Protein AF-A0A0U2QJ60-F1 (afdb_monomer_lite)

InterPro domains:
  IPR012290 Fibrinogen, alpha/beta/gamma chain, coiled coil domain [PF08702] (11-131)
  IPR012290 Fibrinogen, alpha/beta/gamma chain, coiled coil domain [SM01212] (10-131)
  IPR037579 Fibrinogen/angiopoietin-like [PTHR47221] (4-131)

Sequence (131 aa):
HGYKAQDTCKTKEWQMCTDDDWGNKCPSGCRVQGLMDKADHDIIKKIENIRRLLDEGRKLYRSADQVSKNTYSYLRERLSSSAGNDNRYTTLAEQLRQRITDIKIKIDRQLRLLDALKSQVKDQVVVIQRL

Radius of gyration: 52.12 Å; chains: 1; bounding box: 99×44×139 Å

Organism: NCBI:txid543562

Structure (mmCIF, N/CA/C/O backbone):
data_AF-A0A0U2QJ60-F1
#
_entry.id   AF-A0A0U2QJ60-F1
#
loop_
_atom_site.group_PDB
_atom_site.id
_atom_site.type_symbol
_atom_site.label_atom_id
_atom_site.label_alt_id
_atom_site.label_comp_id
_atom_site.label_asym_id
_atom_site.label_entity_id
_atom_site.label_seq_id
_atom_site.pdbx_PDB_ins_code
_atom_site.Cartn_x
_atom_site.Cartn_y
_atom_site.Cartn_z
_atom_site.occupancy
_atom_site.B_iso_or_equiv
_atom_site.auth_seq_id
_atom_site.auth_comp_id
_atom_site.auth_asym_id
_atom_site.auth_atom_id
_atom_site.pdbx_PDB_model_num
ATOM 1 N N . HIS A 1 1 ? 42.624 32.628 -52.848 1.00 33.72 1 HIS A N 1
ATOM 2 C CA . HIS A 1 1 ? 41.470 32.065 -53.577 1.00 33.72 1 HIS A CA 1
ATOM 3 C C . HIS A 1 1 ? 41.507 30.543 -53.473 1.00 33.72 1 HIS A C 1
ATOM 5 O O . HIS A 1 1 ? 42.306 29.925 -54.158 1.00 33.72 1 HIS A O 1
ATOM 11 N N . GLY A 1 2 ? 40.730 29.946 -52.564 1.00 41.97 2 GLY A N 1
ATOM 12 C CA . GLY A 1 2 ? 40.602 28.488 -52.443 1.00 41.97 2 GLY A CA 1
ATOM 13 C C . GLY A 1 2 ? 39.329 28.027 -53.147 1.00 41.97 2 GLY A C 1
ATOM 14 O O . GLY A 1 2 ? 38.242 28.482 -52.797 1.00 41.97 2 GLY A O 1
ATOM 15 N N . TYR A 1 3 ? 39.472 27.189 -54.171 1.00 44.50 3 TYR A N 1
ATOM 16 C CA . TYR A 1 3 ? 38.368 26.644 -54.959 1.00 44.50 3 TYR A CA 1
ATOM 17 C C . TYR A 1 3 ? 37.500 25.753 -54.051 1.00 44.50 3 TYR A C 1
ATOM 19 O O . TYR A 1 3 ? 37.974 24.729 -53.561 1.00 44.50 3 TYR A O 1
ATOM 27 N N . LYS A 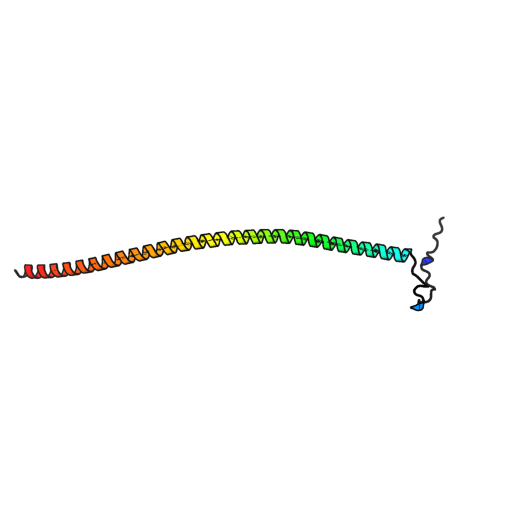1 4 ? 36.238 26.126 -53.795 1.00 53.25 4 LYS A N 1
ATOM 28 C CA . LYS A 1 4 ? 35.258 25.169 -53.261 1.00 53.25 4 LYS A CA 1
ATOM 29 C C . LYS A 1 4 ? 34.967 24.182 -54.387 1.00 53.25 4 LYS A C 1
ATOM 31 O O . LYS A 1 4 ? 34.264 24.533 -55.331 1.00 53.25 4 LYS A O 1
ATOM 36 N N . ALA A 1 5 ? 35.543 22.985 -54.310 1.00 54.47 5 ALA A N 1
ATOM 37 C CA . ALA A 1 5 ? 35.135 21.885 -55.171 1.00 54.47 5 ALA A CA 1
ATOM 38 C C . ALA A 1 5 ? 33.616 21.702 -55.025 1.00 54.47 5 ALA A C 1
ATOM 40 O O . ALA A 1 5 ? 33.096 21.663 -53.907 1.00 54.47 5 ALA A O 1
ATOM 41 N N . GLN A 1 6 ? 32.904 21.675 -56.151 1.00 56.06 6 GLN A N 1
ATOM 42 C CA . GLN A 1 6 ? 31.486 21.334 -56.178 1.00 56.06 6 GLN A CA 1
ATOM 43 C C . GLN A 1 6 ? 31.305 19.967 -55.502 1.00 56.06 6 GLN A C 1
ATOM 45 O O . GLN A 1 6 ? 32.085 19.050 -55.750 1.00 56.06 6 GLN A O 1
ATOM 50 N N . ASP A 1 7 ? 30.307 19.841 -54.625 1.00 60.75 7 ASP A N 1
ATOM 51 C CA . ASP A 1 7 ? 29.984 18.599 -53.912 1.00 60.75 7 ASP A CA 1
ATOM 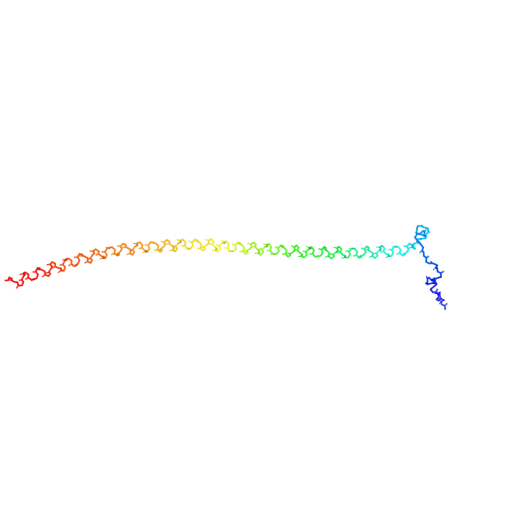52 C C . ASP A 1 7 ? 29.372 17.579 -54.896 1.00 60.75 7 ASP A C 1
ATOM 54 O O . ASP A 1 7 ? 28.157 17.390 -54.970 1.00 60.75 7 ASP A O 1
ATOM 58 N N . THR A 1 8 ? 30.227 16.956 -55.712 1.00 63.34 8 THR A N 1
ATOM 59 C CA . THR A 1 8 ? 29.889 15.959 -56.746 1.00 63.34 8 THR A CA 1
ATOM 60 C C . THR A 1 8 ? 29.467 14.606 -56.163 1.00 63.34 8 THR A C 1
ATOM 62 O O . THR A 1 8 ? 29.073 13.701 -56.896 1.00 63.34 8 THR A O 1
ATOM 65 N N . CYS A 1 9 ? 29.484 14.449 -54.835 1.00 70.62 9 CYS A N 1
ATOM 66 C CA . CYS A 1 9 ? 29.049 13.230 -54.147 1.00 70.62 9 CYS A CA 1
ATOM 67 C C . CYS A 1 9 ? 27.527 13.005 -54.260 1.00 70.62 9 CYS A C 1
ATOM 69 O O . CYS A 1 9 ? 27.038 11.885 -54.121 1.00 70.62 9 CYS A O 1
ATOM 71 N N . LYS A 1 10 ? 26.756 14.068 -54.532 1.00 70.50 10 LYS A N 1
ATOM 72 C CA . LYS A 1 10 ? 25.287 14.013 -54.629 1.00 70.50 10 LYS A CA 1
ATOM 73 C C . LYS A 1 10 ? 24.749 13.745 -56.036 1.00 70.50 10 LYS A C 1
ATOM 75 O O . LYS A 1 10 ? 23.535 13.604 -56.181 1.00 70.50 10 LYS A O 1
ATOM 80 N N . THR A 1 11 ? 25.602 13.681 -57.059 1.00 62.78 11 THR A N 1
ATOM 81 C CA . THR A 1 11 ? 25.168 13.430 -58.443 1.00 62.78 11 THR A CA 1
ATOM 82 C C . THR A 1 11 ? 24.628 12.003 -58.564 1.00 62.78 11 THR A C 1
ATOM 84 O O . THR A 1 11 ? 25.332 11.033 -58.287 1.00 62.78 11 THR A O 1
ATOM 87 N N . LYS A 1 12 ? 23.340 11.874 -58.899 1.00 64.69 12 LYS A N 1
ATOM 88 C CA . LYS A 1 12 ? 22.559 10.637 -58.748 1.00 64.69 12 LYS A CA 1
ATOM 89 C C . LYS A 1 12 ? 22.122 10.077 -60.105 1.00 64.69 12 LYS A C 1
ATOM 91 O O . LYS A 1 12 ? 20.948 9.811 -60.325 1.00 64.69 12 LYS A O 1
ATOM 96 N N . GLU A 1 13 ? 23.079 9.897 -61.008 1.00 75.12 13 GLU A N 1
ATOM 97 C CA . GLU A 1 13 ? 22.864 9.318 -62.346 1.00 75.12 13 GLU A CA 1
ATOM 98 C C . GLU A 1 13 ? 22.994 7.780 -62.347 1.00 75.12 13 GLU A C 1
ATOM 100 O O . GLU A 1 13 ? 23.487 7.180 -63.296 1.00 75.12 13 GLU A O 1
ATOM 105 N N . TRP A 1 14 ? 22.572 7.119 -61.264 1.00 81.44 14 TRP A N 1
ATOM 106 C CA . TRP A 1 14 ? 22.645 5.661 -61.129 1.00 81.44 14 TRP A CA 1
ATOM 107 C C . TRP A 1 14 ? 21.258 5.036 -61.304 1.00 81.44 14 TRP A C 1
ATOM 109 O O . TRP A 1 14 ? 20.280 5.528 -60.737 1.00 81.44 14 TRP A O 1
ATOM 119 N N . GLN A 1 15 ? 21.174 3.938 -62.061 1.00 86.50 15 GLN A N 1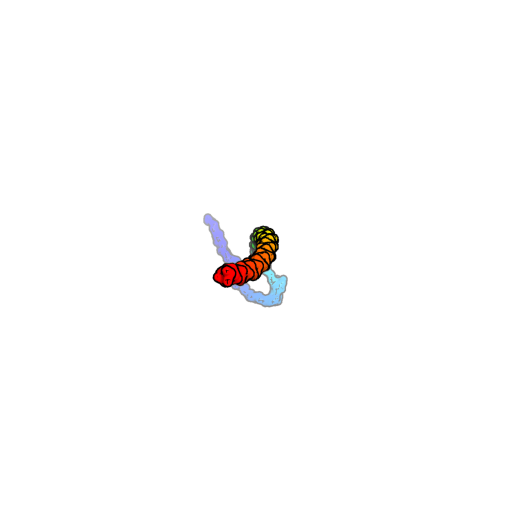
ATOM 120 C CA . GLN A 1 15 ? 19.960 3.119 -62.148 1.00 86.50 15 GLN A CA 1
ATOM 121 C C . GLN A 1 15 ? 19.615 2.521 -60.774 1.00 86.50 15 GLN A C 1
ATOM 123 O O . GLN A 1 15 ? 20.493 2.344 -59.927 1.00 86.50 15 GLN A O 1
ATOM 128 N N . MET A 1 16 ? 18.335 2.216 -60.539 1.00 88.94 16 MET A N 1
ATOM 129 C CA . MET A 1 16 ? 17.925 1.544 -59.303 1.00 88.94 16 MET A CA 1
ATOM 130 C C . MET A 1 16 ? 18.522 0.136 -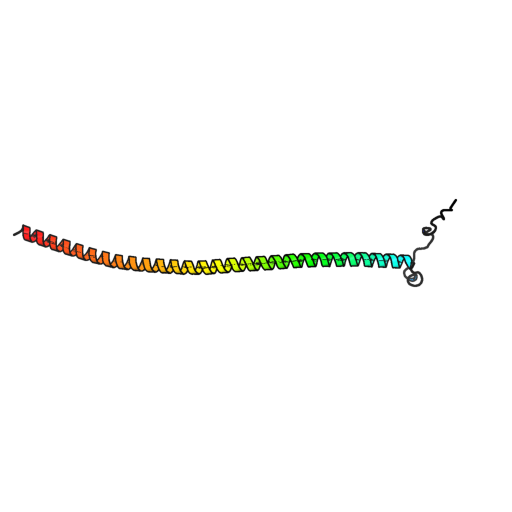59.236 1.00 88.94 16 MET A C 1
ATOM 132 O O . MET A 1 16 ? 18.554 -0.569 -60.242 1.00 88.94 16 MET A O 1
ATOM 136 N N . CYS A 1 17 ? 18.982 -0.262 -58.050 1.00 90.12 17 CYS A N 1
ATOM 137 C CA . CYS A 1 17 ? 19.445 -1.625 -57.815 1.00 90.12 17 CYS A CA 1
ATOM 138 C C . CYS A 1 17 ? 18.269 -2.612 -57.845 1.00 90.12 17 CYS A C 1
ATOM 140 O O . CYS A 1 17 ? 17.163 -2.280 -57.414 1.00 90.12 17 CYS A O 1
ATOM 142 N N . THR A 1 18 ? 18.550 -3.828 -58.301 1.00 93.62 18 THR A N 1
ATOM 143 C CA . THR A 1 18 ? 17.687 -5.012 -58.177 1.00 93.62 18 THR A CA 1
ATOM 144 C C . THR A 1 18 ? 18.192 -5.918 -57.052 1.00 93.62 18 THR A C 1
ATOM 146 O O . THR A 1 18 ? 19.282 -5.696 -56.525 1.00 93.62 18 THR A O 1
ATOM 149 N N . ASP A 1 19 ? 17.430 -6.943 -56.669 1.00 93.19 19 ASP A N 1
ATOM 150 C CA . ASP A 1 19 ? 17.856 -7.869 -55.609 1.00 93.19 19 ASP A CA 1
ATOM 151 C C . ASP A 1 19 ? 19.147 -8.629 -55.981 1.00 93.19 19 ASP A C 1
ATOM 153 O O . ASP A 1 19 ? 19.995 -8.856 -55.117 1.00 93.19 19 ASP A O 1
ATOM 157 N N . ASP A 1 20 ? 19.356 -8.919 -57.272 1.00 93.88 20 ASP A N 1
ATOM 158 C CA . ASP A 1 20 ? 20.561 -9.584 -57.800 1.00 93.88 20 ASP A CA 1
ATOM 159 C C . ASP A 1 20 ? 21.832 -8.720 -57.701 1.00 93.88 20 ASP A C 1
ATOM 161 O O . ASP A 1 20 ? 22.957 -9.220 -57.777 1.00 93.88 20 ASP A O 1
ATOM 165 N N . ASP A 1 21 ? 21.675 -7.405 -57.524 1.00 92.62 21 ASP A N 1
ATOM 166 C CA . ASP A 1 21 ? 22.802 -6.500 -57.321 1.00 92.62 21 ASP A CA 1
ATOM 167 C C . ASP A 1 21 ? 23.379 -6.599 -55.903 1.00 92.62 21 ASP A C 1
ATOM 169 O O . ASP A 1 21 ? 24.510 -6.163 -55.670 1.00 92.62 21 ASP A O 1
ATOM 173 N N . TRP A 1 22 ? 22.634 -7.153 -54.942 1.00 91.62 22 TRP A N 1
ATOM 174 C CA . TRP A 1 22 ? 23.089 -7.263 -53.562 1.00 91.62 22 TRP A CA 1
ATOM 175 C C . TRP A 1 22 ? 24.248 -8.263 -53.437 1.00 91.62 22 TRP A C 1
ATOM 177 O O . TRP A 1 22 ? 24.197 -9.383 -53.933 1.00 91.62 22 TRP A O 1
ATOM 187 N N . GLY A 1 23 ? 25.325 -7.853 -52.765 1.00 89.25 23 GLY A N 1
ATOM 188 C CA . GLY A 1 23 ? 26.563 -8.633 -52.634 1.00 89.25 23 GLY A CA 1
ATOM 189 C C . GLY A 1 23 ? 27.632 -8.250 -53.659 1.00 89.25 23 GLY A C 1
ATOM 190 O O . GLY A 1 23 ? 28.797 -8.125 -53.288 1.00 89.25 23 GLY A O 1
ATOM 191 N N . ASN A 1 24 ? 27.240 -7.958 -54.905 1.00 91.25 24 ASN A N 1
ATOM 192 C CA . ASN A 1 24 ? 28.146 -7.404 -55.921 1.00 91.25 24 ASN A CA 1
ATOM 193 C C . ASN A 1 24 ? 28.228 -5.869 -55.847 1.00 91.25 24 ASN A C 1
ATOM 195 O O . ASN A 1 24 ? 29.291 -5.285 -56.061 1.00 91.25 24 ASN A O 1
ATOM 199 N N . LYS A 1 25 ? 27.115 -5.204 -55.512 1.00 92.94 25 LYS A N 1
ATOM 200 C CA . LYS A 1 25 ? 27.030 -3.774 -55.196 1.00 92.94 25 LYS A CA 1
ATOM 201 C C . LYS A 1 25 ? 26.703 -3.624 -53.712 1.00 92.94 25 LYS A C 1
ATOM 203 O O . LYS A 1 25 ? 25.650 -4.052 -53.245 1.00 92.94 25 LYS A O 1
ATOM 208 N N . CYS A 1 26 ? 27.601 -2.981 -52.971 1.00 91.88 26 CYS A N 1
ATOM 209 C CA . CYS A 1 26 ? 27.483 -2.801 -51.525 1.00 91.88 26 CYS A CA 1
ATOM 210 C C . CYS A 1 26 ? 27.558 -1.313 -51.146 1.00 91.88 26 CYS A C 1
ATOM 212 O O . CYS A 1 26 ? 28.226 -0.533 -51.832 1.00 91.88 26 CYS A O 1
ATOM 214 N N . PRO A 1 27 ? 26.893 -0.889 -50.055 1.00 92.06 27 PRO A N 1
ATOM 215 C CA . PRO A 1 27 ? 27.027 0.470 -49.544 1.00 92.06 27 PRO A CA 1
ATOM 216 C C . PRO A 1 27 ? 28.472 0.757 -49.120 1.00 92.06 27 PRO A C 1
ATOM 218 O O . PRO A 1 27 ? 29.217 -0.138 -48.724 1.00 92.06 27 PRO A O 1
ATOM 221 N N . SER A 1 28 ? 28.866 2.031 -49.164 1.00 91.81 28 SER A N 1
ATOM 222 C CA . SER A 1 28 ? 30.209 2.425 -48.743 1.00 91.81 28 SER A CA 1
ATOM 223 C C . SER A 1 28 ? 30.440 2.142 -47.257 1.00 91.81 28 SER A C 1
ATOM 225 O O . SER A 1 28 ? 29.549 2.337 -46.425 1.00 91.81 28 SER A O 1
ATOM 227 N N . GLY A 1 29 ? 31.670 1.753 -46.909 1.00 94.62 29 GLY A N 1
ATOM 228 C CA . GLY A 1 29 ? 32.057 1.482 -45.521 1.00 94.62 29 GLY A CA 1
ATOM 229 C C . GLY A 1 29 ? 31.774 2.659 -44.584 1.00 94.62 29 GLY A C 1
ATOM 230 O O . GLY A 1 29 ? 31.244 2.455 -43.501 1.00 94.62 29 GLY A O 1
ATOM 231 N N . CYS A 1 30 ? 31.991 3.903 -45.032 1.00 94.88 30 CYS A N 1
ATOM 232 C CA . CYS A 1 30 ? 31.667 5.097 -44.241 1.00 94.88 30 CYS A CA 1
ATOM 233 C C . CYS A 1 30 ? 30.171 5.200 -43.906 1.00 94.88 30 CYS A C 1
ATOM 235 O O . CYS A 1 30 ? 29.809 5.639 -42.816 1.00 94.88 30 CYS A O 1
ATOM 237 N N . ARG A 1 31 ? 29.285 4.801 -44.832 1.00 93.00 31 ARG A N 1
ATOM 238 C CA . ARG A 1 31 ? 27.838 4.788 -44.584 1.00 93.00 31 ARG A CA 1
ATOM 239 C C . ARG A 1 31 ? 27.470 3.699 -43.584 1.00 93.00 31 ARG A C 1
ATOM 241 O O . ARG A 1 31 ? 26.674 3.970 -42.691 1.00 93.00 31 ARG A O 1
ATOM 248 N N . VAL A 1 32 ? 28.018 2.497 -43.752 1.00 96.62 32 VAL A N 1
ATOM 249 C CA . VAL A 1 32 ? 27.750 1.364 -42.855 1.00 96.62 32 VAL A CA 1
ATOM 250 C C . VAL A 1 32 ? 28.252 1.675 -41.449 1.00 96.62 32 VAL A C 1
ATOM 252 O O . VAL A 1 32 ? 27.468 1.585 -40.512 1.00 96.62 32 VAL A O 1
ATOM 255 N N . GLN A 1 33 ? 29.490 2.154 -41.314 1.00 97.12 33 GLN A N 1
ATOM 256 C CA . GLN A 1 33 ? 30.066 2.544 -40.029 1.00 97.12 33 GLN A CA 1
ATOM 257 C C . GLN A 1 33 ? 29.213 3.609 -39.334 1.00 97.12 33 GLN A C 1
ATOM 259 O O . GLN A 1 33 ? 28.833 3.429 -38.186 1.00 97.12 33 GLN A O 1
ATOM 264 N N . GLY A 1 34 ? 28.804 4.666 -40.045 1.00 96.88 34 GLY A N 1
ATOM 265 C CA . GLY A 1 34 ? 27.953 5.700 -39.451 1.00 96.88 34 GLY A CA 1
ATOM 266 C C . GLY A 1 34 ? 26.572 5.194 -39.010 1.00 96.88 34 GLY A C 1
ATOM 267 O O . GLY A 1 34 ? 26.003 5.713 -38.051 1.00 96.88 34 GLY A O 1
ATOM 268 N N . LEU A 1 35 ? 26.017 4.181 -39.688 1.00 97.75 35 LEU A N 1
ATOM 269 C CA . LEU A 1 35 ? 24.778 3.528 -39.256 1.00 97.75 35 LEU A CA 1
ATOM 270 C C . LEU A 1 35 ? 25.003 2.626 -38.038 1.00 97.75 35 LEU A C 1
ATOM 272 O O . LEU A 1 35 ? 24.160 2.631 -37.143 1.00 97.75 35 LEU A O 1
ATOM 276 N N . MET A 1 36 ? 26.123 1.899 -37.990 1.00 97.94 36 MET A N 1
ATOM 277 C CA . MET A 1 36 ? 26.513 1.069 -36.848 1.00 97.94 36 MET A CA 1
ATOM 278 C C . MET A 1 36 ? 26.750 1.926 -35.604 1.00 97.94 36 MET A C 1
ATOM 280 O O . MET A 1 36 ? 26.095 1.701 -34.593 1.00 97.94 36 MET A O 1
ATOM 284 N N . ASP A 1 37 ? 27.557 2.983 -35.711 1.00 98.00 37 ASP A N 1
ATOM 285 C CA . ASP A 1 37 ? 27.855 3.896 -34.601 1.00 98.00 37 ASP A CA 1
ATOM 286 C C . ASP A 1 37 ? 26.583 4.550 -34.049 1.00 98.00 37 ASP A C 1
ATOM 288 O O . ASP A 1 37 ? 26.393 4.672 -32.837 1.00 98.00 37 ASP A O 1
ATOM 292 N N . LYS A 1 38 ? 25.671 4.959 -34.943 1.00 97.88 38 LYS A N 1
ATOM 293 C CA . LYS A 1 38 ? 24.379 5.519 -34.542 1.00 97.88 38 LYS A CA 1
ATOM 294 C C . LYS A 1 38 ? 23.525 4.482 -33.813 1.00 97.88 38 LYS A C 1
ATOM 296 O O . LYS A 1 38 ? 22.939 4.804 -32.781 1.00 97.88 38 LYS A O 1
ATOM 301 N N . ALA A 1 39 ? 23.433 3.266 -34.350 1.00 98.19 39 ALA A N 1
ATOM 302 C CA . ALA A 1 39 ? 22.661 2.194 -33.735 1.00 98.19 39 ALA A CA 1
ATOM 303 C C . ALA A 1 39 ? 23.220 1.829 -32.353 1.00 98.19 39 ALA A C 1
ATOM 305 O O . ALA A 1 39 ? 22.450 1.742 -31.397 1.00 98.19 39 ALA A O 1
ATOM 306 N N . ASP A 1 40 ? 24.541 1.705 -32.227 1.00 98.12 40 ASP A N 1
ATOM 307 C CA . ASP A 1 40 ? 25.219 1.429 -30.962 1.00 98.12 40 ASP A CA 1
ATOM 308 C C . ASP A 1 40 ? 24.950 2.533 -29.938 1.00 98.12 40 ASP A C 1
ATOM 310 O O . ASP A 1 40 ? 24.559 2.247 -28.804 1.00 98.12 40 ASP A O 1
ATOM 314 N N . HIS A 1 41 ? 25.062 3.802 -30.341 1.00 98.25 41 HIS A N 1
ATOM 315 C CA . HIS A 1 41 ? 24.751 4.929 -29.466 1.00 98.25 41 HIS A CA 1
ATOM 316 C C . HIS A 1 41 ? 23.289 4.912 -28.988 1.00 98.25 41 HIS A C 1
ATOM 318 O O . HIS A 1 41 ? 23.017 5.062 -27.792 1.00 98.25 41 HIS A O 1
ATOM 324 N N . ASP A 1 42 ? 22.341 4.681 -29.899 1.00 98.25 42 ASP A N 1
ATOM 325 C CA . ASP A 1 42 ? 20.915 4.614 -29.575 1.00 98.25 42 ASP A CA 1
ATOM 326 C C . ASP A 1 42 ? 20.598 3.436 -28.636 1.00 98.25 42 ASP A C 1
ATOM 328 O O . ASP A 1 42 ? 19.774 3.565 -27.722 1.00 98.25 42 ASP A O 1
ATOM 332 N N . ILE A 1 43 ? 21.255 2.288 -28.827 1.00 98.25 43 ILE A N 1
ATOM 333 C CA . ILE A 1 43 ? 21.108 1.106 -27.969 1.00 98.25 43 ILE A CA 1
ATOM 334 C C . ILE A 1 43 ? 21.678 1.378 -26.576 1.00 98.25 43 ILE A C 1
ATOM 336 O O . ILE A 1 43 ? 20.990 1.123 -25.585 1.00 98.25 43 ILE A O 1
ATOM 340 N N . ILE A 1 44 ? 22.884 1.943 -26.473 1.00 98.25 44 ILE A N 1
ATOM 341 C CA . ILE A 1 44 ? 23.511 2.282 -25.187 1.00 98.25 44 ILE A CA 1
ATOM 342 C C . ILE A 1 44 ? 22.619 3.244 -24.401 1.00 98.25 44 ILE A C 1
ATOM 344 O O . ILE A 1 44 ? 22.294 2.977 -23.243 1.00 98.25 44 ILE A O 1
ATOM 348 N N . LYS A 1 45 ? 22.117 4.299 -25.049 1.00 98.31 45 LYS A N 1
ATOM 349 C CA . LYS A 1 45 ? 21.208 5.266 -24.424 1.00 98.31 45 LYS A CA 1
ATOM 350 C C . LYS A 1 45 ? 19.927 4.611 -23.896 1.00 98.31 45 LYS A C 1
ATOM 352 O O . LYS A 1 45 ? 19.442 4.950 -22.813 1.00 98.31 45 LYS A O 1
ATOM 357 N N . LYS A 1 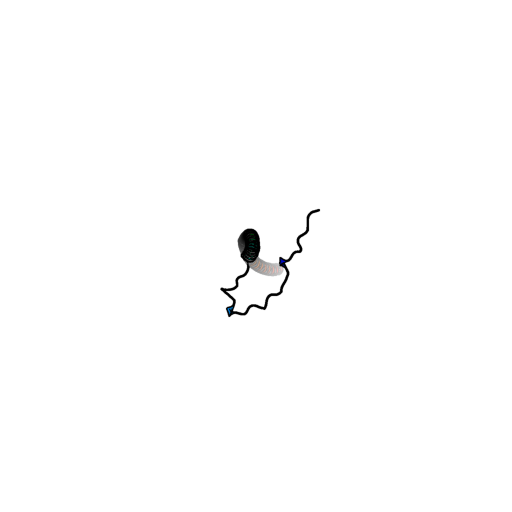46 ? 19.366 3.647 -24.635 1.00 98.19 46 LYS A N 1
ATOM 358 C CA . LYS A 1 46 ? 18.205 2.867 -24.176 1.00 98.19 46 LYS A CA 1
ATOM 359 C C . LYS A 1 46 ? 18.549 2.002 -22.964 1.00 98.19 46 LYS A C 1
ATOM 361 O O . LYS A 1 46 ? 17.774 1.983 -22.008 1.00 98.19 46 LYS A O 1
ATOM 366 N N . ILE A 1 47 ? 19.698 1.325 -22.975 1.00 98.31 47 ILE A N 1
ATOM 367 C CA . ILE A 1 47 ? 20.170 0.497 -21.855 1.00 98.31 47 ILE A CA 1
ATOM 368 C C . ILE A 1 47 ? 20.355 1.347 -20.594 1.00 98.31 47 ILE A C 1
ATOM 370 O O . ILE A 1 47 ? 19.914 0.950 -19.516 1.00 98.31 47 ILE A O 1
ATOM 374 N N . GLU A 1 48 ? 20.958 2.527 -20.713 1.00 98.19 48 GLU A N 1
ATOM 375 C CA . GLU A 1 48 ? 21.139 3.456 -19.594 1.00 98.19 48 GLU A CA 1
ATOM 376 C C . GLU A 1 48 ? 19.804 3.910 -19.005 1.00 98.19 48 GLU A C 1
ATOM 378 O O . GLU A 1 48 ? 19.628 3.892 -17.785 1.00 98.19 48 GLU A O 1
ATOM 383 N N . ASN A 1 49 ? 18.823 4.235 -19.851 1.00 98.12 49 ASN A N 1
ATOM 384 C CA . ASN A 1 49 ? 17.493 4.594 -19.371 1.00 98.12 49 ASN A CA 1
ATOM 385 C C . ASN A 1 49 ? 16.804 3.428 -18.643 1.00 98.12 49 ASN A C 1
ATOM 387 O O . ASN A 1 49 ? 16.210 3.635 -17.586 1.00 98.12 49 ASN A O 1
ATOM 391 N N . ILE A 1 50 ? 16.914 2.200 -19.163 1.00 98.06 50 ILE A N 1
ATOM 392 C CA . ILE A 1 50 ? 16.376 1.002 -18.498 1.00 98.06 50 ILE A CA 1
ATOM 393 C C . ILE A 1 50 ? 17.033 0.808 -17.125 1.00 98.06 50 ILE A C 1
ATOM 395 O O . ILE A 1 50 ? 16.334 0.569 -16.142 1.00 98.06 50 ILE A O 1
ATOM 399 N N . ARG A 1 51 ? 18.361 0.955 -17.028 1.00 97.75 51 ARG A N 1
ATOM 400 C CA . ARG A 1 51 ? 19.093 0.853 -15.754 1.00 97.75 51 ARG A CA 1
ATOM 401 C C . ARG A 1 51 ? 18.648 1.916 -14.753 1.00 97.75 51 ARG A C 1
ATOM 403 O O . ARG A 1 51 ? 18.369 1.578 -13.606 1.00 97.75 51 ARG A O 1
ATOM 410 N N . ARG A 1 52 ? 18.503 3.171 -15.193 1.00 97.81 52 ARG A N 1
ATOM 411 C CA . ARG A 1 52 ? 18.010 4.270 -14.349 1.00 97.81 52 ARG A CA 1
ATOM 412 C C . ARG A 1 52 ? 16.623 3.960 -13.780 1.00 97.81 52 ARG A C 1
ATOM 414 O O . ARG A 1 52 ? 16.424 4.065 -12.572 1.00 97.81 52 ARG A O 1
ATOM 421 N N . LEU A 1 53 ? 15.687 3.534 -14.631 1.00 97.69 53 LEU A N 1
ATOM 422 C CA . LEU A 1 53 ? 14.328 3.174 -14.210 1.00 97.69 53 LEU A CA 1
ATOM 423 C C . LEU A 1 53 ? 14.319 1.982 -13.242 1.00 97.69 53 LEU A C 1
ATOM 425 O O . LEU A 1 53 ? 13.551 1.970 -12.281 1.00 97.69 53 LEU A O 1
ATOM 429 N N . LEU A 1 54 ? 15.192 0.995 -13.458 1.00 97.06 54 LEU A N 1
ATOM 430 C CA . LEU A 1 54 ? 15.330 -0.150 -12.561 1.00 97.06 54 LEU A CA 1
ATOM 431 C C . LEU A 1 54 ? 15.824 0.271 -11.170 1.00 97.06 54 LEU A C 1
ATOM 433 O O . LEU A 1 54 ? 15.294 -0.200 -10.161 1.00 97.06 54 LEU A O 1
ATOM 437 N N . ASP A 1 55 ? 16.813 1.159 -11.098 1.00 96.50 55 ASP A N 1
ATOM 438 C CA . ASP A 1 55 ? 17.339 1.652 -9.824 1.00 96.50 55 ASP A CA 1
ATOM 439 C C . ASP A 1 55 ? 16.323 2.522 -9.073 1.00 96.50 55 ASP A C 1
ATOM 441 O O . ASP A 1 55 ? 16.193 2.403 -7.851 1.00 96.50 55 ASP A O 1
ATOM 445 N N . GLU A 1 56 ? 15.553 3.347 -9.785 1.00 95.19 56 GLU A N 1
ATOM 446 C CA . GLU A 1 56 ? 14.422 4.092 -9.219 1.00 95.19 56 GLU A CA 1
ATOM 447 C C . GLU A 1 56 ? 13.356 3.142 -8.656 1.00 95.19 56 GLU A C 1
ATOM 449 O O . GLU A 1 56 ? 12.975 3.262 -7.488 1.00 95.19 56 GLU A O 1
ATOM 454 N N . GLY A 1 57 ? 12.951 2.130 -9.430 1.00 94.44 57 GLY A N 1
ATOM 455 C CA . GLY A 1 57 ? 11.993 1.114 -8.991 1.00 94.44 57 GLY A CA 1
ATOM 456 C C . GLY A 1 57 ? 12.465 0.340 -7.756 1.00 94.44 57 GLY A C 1
ATOM 457 O O . GLY A 1 57 ? 11.694 0.129 -6.820 1.00 94.44 57 GLY A O 1
ATOM 458 N N . ARG A 1 58 ? 13.753 -0.020 -7.687 1.00 91.62 58 ARG A N 1
ATOM 459 C CA . ARG A 1 58 ? 14.349 -0.691 -6.516 1.00 91.62 58 ARG A CA 1
ATOM 460 C C . ARG A 1 58 ? 14.331 0.184 -5.263 1.00 91.62 58 ARG A C 1
ATOM 462 O O . ARG A 1 58 ? 14.063 -0.328 -4.175 1.00 91.62 58 ARG A O 1
ATOM 469 N N . LYS A 1 59 ? 14.615 1.485 -5.389 1.00 91.94 59 LYS A N 1
ATOM 470 C CA . LYS A 1 59 ? 14.546 2.436 -4.264 1.00 91.94 59 LYS A CA 1
ATOM 471 C C . LYS A 1 59 ? 13.115 2.565 -3.744 1.00 91.94 59 LYS A C 1
ATOM 473 O O . LYS A 1 59 ? 12.901 2.457 -2.536 1.00 91.94 59 LYS A O 1
ATOM 478 N N . LEU A 1 60 ? 12.149 2.716 -4.651 1.00 91.81 60 LEU A N 1
ATOM 479 C CA . LEU A 1 60 ? 10.729 2.779 -4.304 1.00 91.81 60 LEU A CA 1
ATOM 480 C C . LEU A 1 60 ? 10.269 1.494 -3.612 1.00 91.81 60 LEU A C 1
ATOM 482 O O . LEU A 1 60 ? 9.684 1.570 -2.534 1.00 91.81 60 LEU A O 1
ATOM 486 N N . TYR A 1 61 ? 10.617 0.323 -4.150 1.00 90.00 61 TYR A N 1
ATOM 487 C CA . TYR A 1 61 ? 10.279 -0.962 -3.538 1.00 90.00 61 TYR A CA 1
ATOM 488 C C . TYR A 1 61 ? 10.803 -1.087 -2.101 1.00 90.00 61 TYR A C 1
ATOM 490 O O . TYR A 1 61 ? 10.045 -1.441 -1.203 1.00 90.00 61 TYR A O 1
ATOM 498 N N . ARG A 1 62 ? 12.074 -0.735 -1.850 1.00 87.06 62 ARG A N 1
ATOM 499 C CA . ARG A 1 62 ? 12.645 -0.756 -0.490 1.00 87.06 62 ARG A CA 1
ATOM 500 C C . ARG A 1 62 ? 11.885 0.160 0.469 1.00 87.06 62 ARG A C 1
ATOM 502 O O . ARG A 1 62 ? 11.629 -0.230 1.603 1.00 87.06 62 ARG A O 1
ATOM 509 N N . SER A 1 63 ? 11.511 1.358 0.017 1.00 89.56 63 SER A N 1
ATOM 510 C CA . SER A 1 63 ? 10.722 2.283 0.840 1.00 89.56 63 SER A CA 1
ATOM 511 C C . SER A 1 63 ? 9.318 1.744 1.133 1.00 89.56 63 SER A C 1
ATOM 513 O O . SER A 1 63 ? 8.880 1.782 2.280 1.00 89.56 63 SER A O 1
ATOM 515 N N . ALA A 1 64 ? 8.643 1.171 0.134 1.00 90.56 64 ALA A N 1
ATOM 516 C CA . ALA A 1 64 ? 7.311 0.600 0.283 1.00 90.56 64 ALA A CA 1
ATOM 517 C C . ALA A 1 64 ? 7.309 -0.630 1.204 1.00 90.56 64 ALA A C 1
ATOM 519 O O . ALA A 1 64 ? 6.424 -0.755 2.048 1.00 90.56 64 ALA A O 1
ATOM 520 N N . ASP A 1 65 ? 8.313 -1.505 1.093 1.00 92.56 65 ASP A N 1
ATOM 521 C CA . ASP A 1 65 ? 8.499 -2.656 1.986 1.00 92.56 65 ASP A CA 1
ATOM 522 C C . ASP A 1 65 ? 8.706 -2.205 3.438 1.00 92.56 65 ASP A C 1
ATOM 524 O O . ASP A 1 65 ? 8.034 -2.698 4.346 1.00 92.56 65 ASP A O 1
ATOM 528 N N . GLN A 1 66 ? 9.566 -1.204 3.662 1.00 93.38 66 GLN A N 1
ATOM 529 C CA . GLN A 1 66 ? 9.797 -0.658 4.999 1.00 93.38 66 GLN A CA 1
ATOM 530 C C . GLN A 1 66 ? 8.524 -0.046 5.597 1.00 93.38 66 GLN A C 1
ATOM 532 O O . GLN A 1 66 ? 8.195 -0.319 6.752 1.00 93.38 66 GLN A O 1
ATOM 537 N N . VAL A 1 67 ? 7.795 0.761 4.820 1.00 93.38 67 VAL A N 1
ATOM 538 C CA . VAL A 1 67 ? 6.528 1.363 5.262 1.00 93.38 67 VAL A CA 1
ATOM 539 C C . VAL A 1 67 ? 5.508 0.273 5.582 1.00 93.38 67 VAL A C 1
ATOM 541 O O . VAL A 1 67 ? 4.917 0.297 6.658 1.00 93.38 67 VAL A O 1
ATOM 544 N N . SER A 1 68 ? 5.366 -0.732 4.717 1.00 93.19 68 SER A N 1
ATOM 545 C CA . SER A 1 68 ? 4.429 -1.843 4.918 1.00 93.19 68 SER A CA 1
ATOM 546 C C . SER A 1 68 ? 4.736 -2.628 6.194 1.00 93.19 68 SER A C 1
ATOM 548 O O . SER A 1 68 ? 3.830 -2.906 6.981 1.00 93.19 68 SER A O 1
ATOM 550 N N . LYS A 1 69 ? 6.014 -2.938 6.450 1.00 95.38 69 LYS A N 1
ATOM 551 C CA . LYS A 1 69 ? 6.455 -3.617 7.679 1.00 95.38 69 LYS A CA 1
ATOM 552 C C . LYS A 1 69 ? 6.189 -2.783 8.927 1.00 95.38 69 LYS A C 1
ATOM 554 O O . LYS A 1 69 ? 5.680 -3.319 9.911 1.00 95.38 69 LYS A O 1
ATOM 559 N N . ASN A 1 70 ? 6.481 -1.484 8.882 1.00 94.12 70 ASN A N 1
ATOM 560 C CA . ASN A 1 70 ? 6.225 -0.574 9.998 1.00 94.12 70 ASN A CA 1
ATOM 561 C C . ASN A 1 70 ? 4.726 -0.488 10.311 1.00 94.12 70 ASN A C 1
ATOM 563 O O . ASN A 1 70 ? 4.328 -0.636 11.466 1.00 94.12 70 ASN A O 1
ATOM 567 N N . THR A 1 71 ? 3.889 -0.311 9.286 1.00 94.00 71 THR A N 1
ATOM 568 C CA . THR A 1 71 ? 2.430 -0.275 9.433 1.00 94.00 71 THR A CA 1
ATOM 569 C C . THR A 1 71 ? 1.898 -1.593 9.985 1.00 94.00 71 THR A C 1
ATOM 571 O O . THR A 1 71 ? 1.108 -1.582 10.926 1.00 94.00 71 THR A O 1
ATOM 574 N N . TYR A 1 72 ? 2.361 -2.730 9.460 1.00 95.62 72 TYR A N 1
ATOM 575 C CA . TYR A 1 72 ? 1.974 -4.044 9.966 1.00 95.62 72 TYR A CA 1
ATOM 576 C C . TYR A 1 72 ? 2.343 -4.219 11.443 1.00 95.62 72 TYR A C 1
ATOM 578 O O . TYR A 1 72 ? 1.497 -4.629 12.236 1.00 95.62 72 TYR A O 1
ATOM 586 N N . SER A 1 73 ? 3.577 -3.877 11.828 1.00 95.19 73 SER A N 1
ATOM 587 C CA . SER A 1 73 ? 4.038 -3.984 13.216 1.00 95.19 73 SER A CA 1
ATOM 588 C C . SER A 1 73 ? 3.199 -3.116 14.153 1.00 95.19 73 SER A C 1
ATOM 590 O O . SER A 1 73 ? 2.708 -3.610 15.167 1.00 95.19 73 SER A O 1
ATOM 592 N N . TYR A 1 74 ? 2.971 -1.853 13.778 1.00 94.81 74 TYR A N 1
ATOM 593 C CA . TYR A 1 74 ? 2.150 -0.920 14.548 1.00 94.81 74 TYR A CA 1
ATOM 594 C C . TYR A 1 74 ? 0.720 -1.438 14.744 1.00 94.81 74 TYR A C 1
ATOM 596 O O . TYR A 1 74 ? 0.207 -1.465 15.863 1.00 94.81 74 TYR A O 1
ATOM 604 N N . LEU A 1 75 ? 0.073 -1.890 13.665 1.00 94.44 75 LEU A N 1
ATOM 605 C CA . LEU A 1 75 ? -1.288 -2.421 13.735 1.00 94.44 75 LEU A CA 1
ATOM 606 C C . LEU A 1 75 ? -1.350 -3.704 14.568 1.00 94.44 75 LEU A C 1
ATOM 608 O O . LEU A 1 75 ? -2.245 -3.850 15.396 1.00 94.44 75 LEU A O 1
ATOM 612 N N . ARG A 1 76 ? -0.387 -4.615 14.400 1.00 94.56 76 ARG A N 1
ATOM 613 C CA . ARG A 1 76 ? -0.322 -5.870 15.158 1.00 94.56 76 ARG A CA 1
ATOM 614 C C . ARG A 1 76 ? -0.174 -5.626 16.657 1.00 94.56 76 ARG A C 1
ATOM 616 O O . ARG A 1 76 ? -0.862 -6.277 17.444 1.00 94.56 76 ARG A O 1
ATOM 623 N N . GLU A 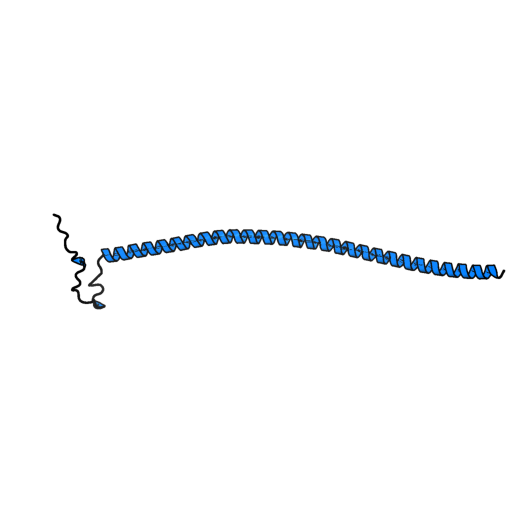1 77 ? 0.690 -4.699 17.057 1.00 93.50 77 GLU A N 1
ATOM 624 C CA . GLU A 1 77 ? 0.883 -4.335 18.464 1.00 93.50 77 GLU A CA 1
ATOM 625 C C . GLU A 1 77 ? -0.381 -3.700 19.058 1.00 93.50 77 GLU A C 1
ATOM 627 O O . GLU A 1 77 ? -0.826 -4.089 20.143 1.00 93.50 77 GLU A O 1
ATOM 632 N N . ARG A 1 78 ? -1.016 -2.779 18.320 1.00 91.62 78 ARG A N 1
ATOM 633 C CA . ARG A 1 78 ? -2.270 -2.130 18.733 1.00 91.62 78 ARG A CA 1
ATOM 634 C C . ARG A 1 78 ? -3.410 -3.126 18.905 1.00 91.62 78 ARG A C 1
ATOM 636 O O . ARG A 1 78 ? -4.088 -3.084 19.927 1.00 91.62 78 ARG A O 1
ATOM 643 N N . LEU A 1 79 ? -3.599 -4.029 17.944 1.00 91.06 79 LEU A N 1
ATOM 644 C CA . LEU A 1 79 ? -4.634 -5.062 18.006 1.00 91.06 79 LEU A CA 1
ATOM 645 C C . LEU A 1 79 ? -4.391 -6.030 19.169 1.00 91.06 79 LEU A C 1
ATOM 647 O O . LEU A 1 79 ? -5.318 -6.330 19.915 1.00 91.06 79 LEU A O 1
ATOM 651 N N . SER A 1 80 ? -3.141 -6.456 19.374 1.00 89.62 80 SER A N 1
ATOM 652 C CA . SER A 1 80 ? -2.781 -7.342 20.492 1.00 89.62 80 SER A CA 1
ATOM 653 C C . SER A 1 80 ? -3.031 -6.672 21.848 1.00 89.62 80 SER A C 1
ATOM 655 O O . SER A 1 80 ? -3.596 -7.285 22.753 1.00 89.62 80 SER A O 1
ATOM 657 N N . SER A 1 81 ? -2.673 -5.391 21.978 1.00 87.00 81 SER A N 1
ATOM 658 C CA . SER A 1 81 ? -2.918 -4.606 23.193 1.00 87.00 81 SER A CA 1
ATOM 659 C C . SER A 1 81 ? -4.412 -4.372 23.441 1.00 87.00 81 SER A C 1
ATOM 661 O O . SER A 1 81 ? -4.873 -4.489 24.575 1.00 87.00 81 SER A O 1
ATOM 663 N N . SER A 1 82 ? -5.184 -4.079 22.387 1.00 83.38 82 SER A N 1
ATOM 664 C CA . SER A 1 82 ? -6.640 -3.901 22.473 1.00 83.38 82 SER A CA 1
ATOM 665 C C . SER A 1 82 ? -7.329 -5.177 22.947 1.00 83.38 82 SER A C 1
ATOM 667 O O . SER A 1 82 ? -8.105 -5.127 23.894 1.00 83.38 82 SER A O 1
ATOM 669 N N . ALA A 1 83 ? -6.974 -6.329 22.370 1.00 82.38 83 ALA A N 1
ATOM 670 C CA . ALA A 1 83 ? -7.509 -7.622 22.791 1.00 82.38 83 ALA A CA 1
ATOM 671 C C . ALA A 1 83 ? -7.204 -7.921 24.273 1.00 82.38 83 ALA A C 1
ATOM 673 O O . ALA A 1 83 ? -8.053 -8.435 25.001 1.00 82.38 83 ALA A O 1
ATOM 674 N N . GLY A 1 84 ? -6.010 -7.551 24.753 1.00 82.19 84 GLY A N 1
ATOM 675 C CA . GLY A 1 84 ? -5.663 -7.644 26.173 1.00 82.19 84 GLY A CA 1
ATOM 676 C C . GLY A 1 84 ? -6.551 -6.777 27.077 1.00 82.19 84 GLY A C 1
ATOM 677 O O . GLY A 1 84 ? -6.986 -7.231 28.138 1.00 82.19 84 GLY A O 1
ATOM 678 N N . ASN A 1 85 ? -6.860 -5.549 26.654 1.00 82.44 85 ASN A N 1
ATOM 679 C CA . ASN A 1 85 ? -7.748 -4.645 27.390 1.00 82.44 85 ASN A CA 1
ATOM 680 C C . ASN A 1 85 ? -9.204 -5.126 27.403 1.00 82.44 85 ASN A C 1
ATOM 682 O O . ASN A 1 85 ? -9.839 -5.086 28.460 1.00 82.44 85 ASN A O 1
ATOM 686 N N . ASP A 1 86 ? -9.712 -5.630 26.279 1.00 82.25 86 ASP A N 1
ATOM 687 C CA . ASP A 1 86 ? -11.075 -6.163 26.179 1.00 82.25 86 ASP A CA 1
ATOM 688 C C . ASP A 1 86 ? -11.276 -7.346 27.133 1.00 82.25 86 ASP A C 1
ATOM 690 O O . ASP A 1 86 ? -12.279 -7.416 27.848 1.00 82.25 86 ASP A O 1
ATOM 694 N N . ASN A 1 87 ? -10.276 -8.224 27.258 1.00 86.81 87 ASN A N 1
ATOM 695 C CA . ASN A 1 87 ? -10.306 -9.322 28.226 1.00 86.81 87 ASN A CA 1
ATOM 696 C C . ASN A 1 87 ? -10.410 -8.819 29.675 1.00 86.81 87 ASN A C 1
ATOM 698 O O . ASN A 1 87 ? -11.174 -9.364 30.481 1.00 86.81 87 ASN A O 1
ATOM 702 N N . ARG A 1 88 ? -9.679 -7.751 30.019 1.00 88.19 88 ARG A N 1
ATOM 703 C CA . ARG A 1 88 ? -9.728 -7.146 31.358 1.00 88.19 88 ARG A CA 1
ATOM 704 C C . ARG A 1 88 ? -11.084 -6.500 31.639 1.00 88.19 88 ARG A C 1
ATOM 706 O O . ARG A 1 88 ? -11.618 -6.685 32.732 1.00 88.19 88 ARG A O 1
ATOM 713 N N . TYR A 1 89 ? -11.645 -5.780 30.668 1.00 90.88 89 TYR A N 1
ATOM 714 C CA . TYR A 1 89 ? -12.976 -5.185 30.787 1.00 90.88 89 TYR A CA 1
ATOM 715 C C . TYR A 1 89 ? -14.050 -6.260 30.976 1.00 90.88 89 TYR A C 1
ATOM 717 O O . TYR A 1 89 ? -14.842 -6.178 31.913 1.00 90.88 89 TYR A O 1
ATOM 725 N N . THR A 1 90 ? -14.020 -7.309 30.151 1.00 91.56 90 THR A N 1
ATOM 726 C CA . THR A 1 90 ? -14.979 -8.423 30.209 1.00 91.56 90 THR A CA 1
ATOM 727 C C . THR A 1 90 ? -14.923 -9.131 31.564 1.00 91.56 90 THR A C 1
ATOM 729 O O . THR A 1 90 ? -15.956 -9.386 32.181 1.00 91.56 90 THR A O 1
ATOM 732 N N . THR A 1 91 ? -13.714 -9.364 32.087 1.00 94.12 91 THR A N 1
ATOM 733 C CA . THR A 1 91 ? -13.517 -9.964 33.417 1.00 94.12 91 THR A CA 1
ATOM 734 C C . THR A 1 91 ? -14.100 -9.088 34.526 1.00 94.12 91 THR A C 1
ATOM 736 O O . THR A 1 91 ? -14.799 -9.584 35.408 1.00 94.12 91 THR A O 1
ATOM 739 N N . LEU A 1 92 ? -13.835 -7.778 34.490 1.00 95.62 92 LEU A N 1
ATOM 740 C CA . LEU A 1 92 ? -14.344 -6.841 35.492 1.00 95.62 92 LEU A CA 1
ATOM 741 C C . LEU A 1 92 ? -15.876 -6.739 35.449 1.00 95.62 92 LEU A C 1
ATOM 743 O O . LEU A 1 92 ? -16.521 -6.728 36.498 1.00 95.62 92 LEU A O 1
ATOM 747 N N . ALA A 1 93 ? -16.454 -6.685 34.247 1.00 95.44 93 ALA A N 1
ATOM 748 C CA . ALA A 1 93 ? -17.897 -6.637 34.048 1.00 95.44 93 ALA A CA 1
ATOM 749 C C . ALA A 1 93 ? -18.585 -7.888 34.616 1.00 95.44 93 ALA A C 1
ATOM 751 O O . ALA A 1 93 ? -19.584 -7.767 35.328 1.00 95.44 93 ALA A O 1
ATOM 752 N N . GLU A 1 94 ? -18.018 -9.076 34.384 1.00 96.19 94 GLU A N 1
ATOM 753 C CA . GLU A 1 94 ? -18.575 -10.325 34.906 1.00 96.19 94 GLU A CA 1
ATOM 754 C C . GLU A 1 94 ? -18.464 -10.410 36.436 1.00 96.19 94 GLU A C 1
ATOM 756 O O . GLU A 1 94 ? -19.434 -10.754 37.114 1.00 96.19 94 GLU A O 1
ATOM 761 N N . GLN A 1 95 ? -17.330 -9.995 37.014 1.00 97.31 95 GLN A N 1
ATOM 762 C CA . GLN A 1 95 ? -17.176 -9.913 38.472 1.00 97.31 95 GLN A CA 1
ATOM 763 C C . GLN A 1 95 ? -18.195 -8.959 39.109 1.00 97.31 95 GLN A C 1
ATOM 765 O O . GLN A 1 95 ? -18.776 -9.267 40.154 1.00 97.31 95 GLN A O 1
ATOM 770 N N . LEU A 1 96 ? -18.429 -7.797 38.494 1.00 97.81 96 LEU A N 1
ATOM 771 C CA . LEU A 1 96 ? -19.413 -6.835 38.983 1.00 97.81 96 LEU A CA 1
ATOM 772 C C . LEU A 1 96 ? -20.835 -7.404 38.895 1.00 97.81 96 LEU A C 1
ATOM 774 O O . LEU A 1 96 ? -21.595 -7.304 39.859 1.00 97.81 96 LEU A O 1
ATOM 778 N N . ARG A 1 97 ? -21.178 -8.051 37.777 1.00 97.31 97 ARG A N 1
ATOM 779 C CA . ARG A 1 97 ? -22.472 -8.714 37.566 1.00 97.31 97 ARG A CA 1
ATOM 780 C C . ARG A 1 97 ? -22.740 -9.793 38.619 1.00 97.31 97 ARG A C 1
ATOM 782 O O . ARG A 1 97 ? -23.840 -9.832 39.177 1.00 97.31 97 ARG A O 1
ATOM 789 N N . GLN A 1 98 ? -21.746 -10.623 38.938 1.00 97.50 98 GLN A N 1
ATOM 790 C CA . GLN A 1 98 ? -21.853 -11.637 39.993 1.00 97.50 98 GLN A CA 1
ATOM 791 C C . GLN A 1 98 ? -22.104 -10.996 41.363 1.00 97.50 98 GLN A C 1
ATOM 793 O O . GLN A 1 98 ? -23.067 -11.349 42.041 1.00 97.50 98 GLN A O 1
ATOM 798 N N . ARG A 1 99 ? -21.323 -9.973 41.733 1.00 98.06 99 ARG A N 1
ATOM 799 C CA . ARG A 1 99 ? -21.501 -9.255 43.008 1.00 98.06 99 ARG A CA 1
ATOM 800 C C . ARG A 1 99 ? -22.875 -8.603 43.134 1.00 98.06 99 ARG A C 1
ATOM 802 O O . ARG A 1 99 ? -23.487 -8.684 44.195 1.00 98.06 99 ARG A O 1
ATOM 809 N N . ILE A 1 100 ? -23.369 -7.967 42.070 1.00 98.12 100 ILE A N 1
ATOM 810 C CA . ILE A 1 100 ? -24.710 -7.364 42.053 1.00 98.12 100 ILE A CA 1
ATOM 811 C C . ILE A 1 100 ? -25.776 -8.442 42.258 1.00 98.12 100 ILE A C 1
ATOM 813 O O . ILE A 1 100 ? -26.709 -8.242 43.035 1.00 98.12 100 ILE A O 1
ATOM 817 N N . THR A 1 101 ? -25.624 -9.594 41.604 1.00 98.25 101 THR A N 1
ATOM 818 C CA . THR A 1 101 ? -26.560 -10.718 41.728 1.00 98.25 101 THR A CA 1
ATOM 819 C C . THR A 1 101 ? -26.591 -11.262 43.158 1.00 98.25 101 THR A C 1
ATOM 821 O O . THR A 1 101 ? -27.670 -11.412 43.732 1.00 98.25 101 THR A O 1
ATOM 824 N N . ASP A 1 102 ? -25.428 -11.455 43.779 1.00 98.25 102 ASP A N 1
ATOM 825 C CA . ASP A 1 102 ? -25.323 -11.900 45.172 1.00 98.25 102 ASP A CA 1
ATOM 826 C C . ASP A 1 102 ? -25.943 -10.902 46.153 1.00 98.25 102 ASP A C 1
ATOM 828 O O . ASP A 1 102 ? -26.655 -11.286 47.087 1.00 98.25 102 ASP A O 1
ATOM 832 N N . ILE A 1 103 ? -25.688 -9.606 45.953 1.00 98.19 103 ILE A N 1
ATOM 833 C CA . ILE A 1 103 ? -26.269 -8.543 46.778 1.00 98.19 103 ILE A CA 1
ATOM 834 C C . ILE A 1 103 ? -27.790 -8.529 46.621 1.00 98.19 103 ILE A C 1
ATOM 836 O O . ILE A 1 103 ? -28.493 -8.467 47.628 1.00 98.19 103 ILE A O 1
ATOM 840 N N . LYS A 1 104 ? -28.308 -8.660 45.395 1.00 98.00 104 LYS A N 1
ATOM 841 C CA . LYS A 1 104 ? -29.749 -8.746 45.140 1.00 98.00 104 LYS A CA 1
ATOM 842 C C . LYS A 1 104 ? -30.382 -9.915 45.897 1.00 98.00 104 LYS A C 1
ATOM 844 O O . LYS A 1 104 ? -31.362 -9.710 46.604 1.00 98.00 104 LYS A O 1
ATOM 849 N N . ILE A 1 105 ? -29.783 -11.108 45.837 1.00 98.19 105 ILE A N 1
ATOM 850 C CA . ILE A 1 105 ? -30.273 -12.283 46.578 1.00 98.19 105 ILE A CA 1
ATOM 851 C C . ILE A 1 105 ? -30.324 -12.005 48.090 1.00 98.19 105 ILE A C 1
ATOM 853 O O . ILE A 1 105 ? -31.297 -12.367 48.760 1.00 98.19 105 ILE A O 1
ATOM 857 N N . LYS A 1 106 ? -29.290 -11.355 48.643 1.00 98.19 106 LYS A N 1
ATOM 858 C CA . LYS A 1 106 ? -29.238 -10.987 50.068 1.00 98.19 106 LYS A CA 1
ATOM 859 C C . LYS A 1 106 ? -30.315 -9.965 50.438 1.00 98.19 106 LYS A C 1
ATOM 861 O O . LYS A 1 106 ? -30.990 -10.167 51.447 1.00 98.19 106 LYS A O 1
ATOM 866 N N . ILE A 1 107 ? -30.504 -8.926 49.623 1.00 98.19 107 ILE A N 1
ATOM 867 C CA . ILE A 1 107 ? -31.547 -7.907 49.810 1.00 98.19 107 ILE A CA 1
ATOM 868 C C . ILE A 1 107 ? -32.930 -8.558 49.779 1.00 98.19 107 ILE A C 1
ATOM 870 O O . ILE A 1 107 ? -33.702 -8.384 50.717 1.00 98.19 107 ILE A O 1
ATOM 874 N N . ASP A 1 108 ? -33.217 -9.381 48.769 1.00 98.25 108 ASP A N 1
ATOM 875 C CA . ASP A 1 108 ? -34.509 -10.061 48.633 1.00 98.25 108 ASP A CA 1
ATOM 876 C C . ASP A 1 108 ? -34.805 -10.955 49.848 1.00 98.25 108 ASP A C 1
ATOM 878 O O . ASP A 1 108 ? -35.943 -11.052 50.311 1.00 98.25 108 ASP A O 1
ATOM 882 N N . ARG A 1 109 ? -33.777 -11.607 50.410 1.00 97.94 109 ARG A N 1
ATOM 883 C CA . ARG A 1 109 ? -33.915 -12.397 51.641 1.00 97.94 109 ARG A CA 1
ATOM 884 C C . ARG A 1 109 ? -34.197 -11.518 52.860 1.00 97.94 109 ARG A C 1
ATOM 886 O O . ARG A 1 109 ? -35.043 -11.890 53.669 1.00 97.94 109 ARG A O 1
ATOM 893 N N . GLN A 1 110 ? -33.505 -10.391 53.002 1.00 98.06 110 GLN A N 1
ATOM 894 C CA . GLN A 1 110 ? -33.724 -9.458 54.111 1.00 98.06 110 GLN A CA 1
ATOM 895 C C . GLN A 1 110 ? -35.108 -8.808 54.048 1.00 98.06 110 GLN A C 1
ATOM 897 O O . GLN A 1 110 ? -35.769 -8.721 55.077 1.00 98.06 110 GLN A O 1
ATOM 902 N N . LEU A 1 111 ? -35.581 -8.435 52.856 1.00 97.94 111 LEU A N 1
ATOM 903 C CA . LEU A 1 111 ? -36.930 -7.902 52.657 1.00 97.94 111 LEU A CA 1
ATOM 904 C C . LEU A 1 111 ? -37.999 -8.912 53.085 1.00 97.94 111 LEU A C 1
ATOM 906 O O . LEU A 1 111 ? -38.879 -8.565 53.867 1.00 97.94 111 LEU A O 1
ATOM 910 N N . ARG A 1 112 ? -37.867 -10.185 52.683 1.00 97.38 112 ARG A N 1
ATOM 911 C CA . ARG A 1 112 ? -38.785 -11.251 53.128 1.00 97.38 112 ARG A CA 1
ATOM 912 C C . ARG A 1 112 ? -38.809 -11.422 54.650 1.00 97.38 112 ARG A C 1
ATOM 914 O O . ARG A 1 112 ? -39.875 -11.631 55.221 1.00 97.38 112 ARG A O 1
ATOM 921 N N . LEU A 1 113 ? -37.650 -11.340 55.309 1.00 97.38 113 LEU A N 1
ATOM 922 C CA . LEU A 1 113 ? -37.567 -11.420 56.772 1.00 97.38 113 LEU A CA 1
ATOM 923 C C . LEU A 1 113 ? -38.222 -10.210 57.450 1.00 97.38 113 LEU A C 1
ATOM 925 O O . LEU A 1 113 ? -38.941 -10.382 58.432 1.00 97.38 113 LEU A O 1
ATOM 929 N N . LEU A 1 114 ? -38.001 -9.003 56.923 1.00 97.81 114 LEU A N 1
ATOM 930 C CA . LEU A 1 114 ? -38.609 -7.776 57.440 1.00 97.81 114 LEU A CA 1
ATOM 931 C C . LEU A 1 114 ? -40.132 -7.789 57.300 1.00 97.81 114 LEU A C 1
ATOM 933 O O . LEU A 1 114 ? -40.823 -7.423 58.249 1.00 97.81 114 LEU A O 1
ATOM 937 N N . ASP A 1 115 ? -40.660 -8.248 56.164 1.00 97.44 115 ASP A N 1
ATOM 938 C CA . ASP A 1 115 ? -42.106 -8.359 55.956 1.00 97.44 115 ASP A CA 1
ATOM 939 C C . ASP A 1 115 ? -42.750 -9.362 56.922 1.00 97.44 115 ASP A C 1
ATOM 941 O O . ASP A 1 115 ? -43.792 -9.070 57.515 1.00 97.44 115 ASP A O 1
ATOM 945 N N . ALA A 1 116 ? -42.105 -10.511 57.150 1.00 96.88 116 ALA A N 1
ATOM 946 C CA . ALA A 1 116 ? -42.575 -11.498 58.120 1.00 96.88 116 ALA A CA 1
ATOM 947 C C . ALA A 1 116 ? -42.587 -10.934 59.551 1.00 96.88 116 ALA A C 1
ATOM 949 O O . ALA A 1 116 ? -43.593 -11.048 60.254 1.00 96.88 116 ALA A O 1
ATOM 950 N N . LEU A 1 117 ? -41.502 -10.267 59.961 1.00 97.19 117 LEU A N 1
ATOM 951 C CA . LEU A 1 117 ? -41.401 -9.644 61.281 1.00 97.19 117 LEU A CA 1
ATOM 952 C C . LEU A 1 117 ? -42.453 -8.544 61.462 1.00 97.19 117 LEU A C 1
ATOM 954 O O . LEU A 1 117 ? -43.113 -8.478 62.496 1.00 97.19 117 LEU A O 1
ATOM 958 N N . LYS A 1 118 ? -42.653 -7.704 60.442 1.00 96.56 118 LYS A N 1
ATOM 959 C CA . LYS A 1 118 ? -43.686 -6.664 60.440 1.00 96.56 118 LYS A CA 1
ATOM 960 C C . LYS A 1 118 ? -45.081 -7.260 60.633 1.00 96.56 118 LYS A C 1
ATOM 962 O O . LYS A 1 118 ? -45.861 -6.706 61.407 1.00 96.56 118 LYS A O 1
ATOM 967 N N . SER A 1 119 ? -45.396 -8.368 59.957 1.00 95.88 119 SER A N 1
ATOM 968 C CA . SER A 1 119 ? -46.676 -9.065 60.135 1.00 95.88 119 SER A CA 1
ATOM 969 C C . SER A 1 119 ? -46.835 -9.573 61.567 1.00 95.88 119 SER A C 1
ATOM 971 O O . SER A 1 119 ? -47.842 -9.288 62.205 1.00 95.88 119 SER A O 1
ATOM 973 N N . GLN A 1 120 ? -45.809 -10.234 62.106 1.00 95.50 120 GLN A N 1
ATOM 974 C CA . GLN A 1 120 ? -45.839 -10.776 63.464 1.00 95.50 120 GLN A CA 1
ATOM 975 C C . GLN A 1 120 ? -46.008 -9.684 64.532 1.00 95.50 120 GLN A C 1
ATOM 977 O O . GLN A 1 120 ? -46.791 -9.847 65.466 1.00 95.50 120 GLN A O 1
ATOM 982 N N . VAL A 1 121 ? -45.310 -8.552 64.386 1.00 96.06 121 VAL A N 1
ATOM 983 C CA . VAL A 1 121 ? -45.451 -7.396 65.286 1.00 96.06 121 VAL A CA 1
ATOM 984 C C . VAL A 1 121 ? -46.857 -6.808 65.191 1.00 96.06 121 VAL A C 1
ATOM 986 O O . VAL A 1 121 ? -47.458 -6.499 66.217 1.00 96.06 121 VAL A O 1
ATOM 989 N N . LYS A 1 122 ? -47.412 -6.677 63.980 1.00 94.88 122 LYS A N 1
ATOM 990 C CA . LYS A 1 122 ? -48.787 -6.199 63.792 1.00 94.88 122 LYS A CA 1
ATOM 991 C C . LYS A 1 122 ? -49.790 -7.105 64.511 1.00 94.88 122 LYS A C 1
ATOM 993 O O . LYS A 1 122 ? -50.654 -6.594 65.220 1.00 94.88 122 LYS A O 1
ATOM 998 N N . ASP A 1 123 ? -49.648 -8.420 64.368 1.00 94.19 123 ASP A N 1
ATOM 999 C CA . ASP A 1 123 ? -50.519 -9.394 65.028 1.00 94.19 123 ASP A CA 1
ATOM 1000 C C . ASP A 1 123 ? -50.384 -9.319 66.558 1.00 94.19 123 ASP A C 1
ATOM 1002 O O . ASP A 1 123 ? -51.392 -9.283 67.265 1.00 94.19 123 ASP A O 1
ATOM 1006 N N . GLN A 1 124 ? -49.157 -9.193 67.081 1.00 92.81 124 GLN A N 1
ATOM 1007 C CA . GLN A 1 124 ? -48.915 -8.983 68.515 1.00 92.81 124 GLN A CA 1
ATOM 1008 C C . GLN A 1 124 ? -49.571 -7.704 69.046 1.00 92.81 124 GLN A C 1
ATOM 1010 O O . GLN A 1 124 ? -50.206 -7.743 70.098 1.00 92.81 124 GLN A O 1
ATOM 1015 N N . VAL A 1 125 ? -49.458 -6.579 68.334 1.00 94.50 125 VAL A N 1
ATOM 1016 C CA . VAL A 1 125 ? -50.066 -5.305 68.756 1.00 94.50 125 VAL A CA 1
ATOM 1017 C C . VAL A 1 125 ? -51.590 -5.416 68.825 1.00 94.50 125 VAL A C 1
ATOM 1019 O O . VAL A 1 125 ? -52.188 -4.930 69.782 1.00 94.50 125 VAL A O 1
ATOM 1022 N N . VAL A 1 126 ? -52.224 -6.096 67.863 1.00 93.94 126 VAL A N 1
ATOM 1023 C CA . VAL A 1 126 ? -53.679 -6.330 67.877 1.00 93.94 126 VAL A CA 1
ATOM 1024 C C . VAL A 1 126 ? -54.102 -7.173 69.082 1.00 93.94 126 VAL A C 1
ATOM 1026 O O . VAL A 1 126 ? -55.141 -6.896 69.678 1.00 93.94 126 VAL A O 1
ATOM 1029 N N . VAL A 1 127 ? -53.318 -8.190 69.451 1.00 91.38 127 VAL A N 1
ATOM 1030 C CA . VAL A 1 127 ? -53.587 -9.005 70.647 1.00 91.38 127 VAL A CA 1
ATOM 1031 C C . VAL A 1 127 ? -53.459 -8.166 71.919 1.00 91.38 127 VAL A C 1
ATOM 1033 O O . VAL A 1 127 ? -54.356 -8.213 72.753 1.00 91.38 127 VAL A O 1
ATOM 1036 N N . ILE A 1 128 ? -52.399 -7.360 72.044 1.00 89.62 128 ILE A N 1
ATOM 1037 C CA . ILE A 1 128 ? -52.171 -6.490 73.210 1.00 89.62 128 ILE A CA 1
ATOM 1038 C C . ILE A 1 128 ? -53.286 -5.449 73.362 1.00 89.62 128 ILE A C 1
ATOM 1040 O O . ILE A 1 128 ? -53.712 -5.192 74.474 1.00 89.62 128 ILE A O 1
ATOM 1044 N N . GLN A 1 129 ? -53.794 -4.875 72.267 1.00 82.75 129 GLN A N 1
ATOM 1045 C CA . GLN A 1 129 ? -54.899 -3.904 72.313 1.00 82.75 129 GLN A CA 1
ATOM 1046 C C . GLN A 1 129 ? -56.248 -4.498 72.748 1.00 82.75 129 GLN A C 1
ATOM 1048 O O . GLN A 1 129 ? -57.168 -3.744 73.057 1.00 82.75 129 GLN A O 1
ATOM 1053 N N . ARG A 1 130 ? -56.405 -5.826 72.692 1.00 82.56 130 ARG A N 1
ATOM 1054 C CA . ARG A 1 130 ? -57.634 -6.533 73.090 1.00 82.56 130 ARG A CA 1
ATOM 1055 C C . ARG A 1 130 ? -57.592 -7.049 74.531 1.00 82.56 130 ARG A C 1
ATOM 1057 O O . ARG A 1 130 ? -58.624 -7.522 75.004 1.00 82.56 130 ARG A O 1
ATOM 1064 N N . LEU A 1 131 ? -56.422 -7.008 75.168 1.00 66.56 131 LEU A N 1
ATOM 1065 C CA . LEU A 1 131 ? -56.209 -7.287 76.590 1.00 66.56 131 LEU A CA 1
ATOM 1066 C C . LEU A 1 131 ? -56.410 -6.006 77.404 1.00 66.56 131 LEU A C 1
ATOM 1068 O O . LEU A 1 131 ? -56.940 -6.133 78.528 1.00 66.56 131 LEU A O 1
#

Foldseek 3Di:
DDDPDDPCVPDDPDDDDDPVCPPVDDDDPVVVVVVVVVVVVVVVVVVVVVVVVVVVVVVVVVVVVVVVVVVVVVVVVVVVVVVVVVVVVVVVVVVVVVVVVVVVVVVVVVVVVVVVVVVVVVVVVVVVVVD

Secondary structure (DSSP, 8-state):
-------GGG----PPPPGGGBTTB---HHHHHHHHHHHHHHHHHHHHHHHHHHHHHHHHHHHHHHHHHHHHHHHHHHHHHHHHHHHHHHHHHHHHHHHHHHHHHHHHHHHHHHHHHHHHHHHHHHHHHH-

pLDDT: mean 90.2, std 12.34, range [33.72, 98.31]